Protein AF-A0A0F9T1U8-F1 (afdb_monomer)

Structure (mmCIF, N/CA/C/O backbone):
data_AF-A0A0F9T1U8-F1
#
_entry.id   AF-A0A0F9T1U8-F1
#
loop_
_atom_site.group_PDB
_atom_site.id
_atom_site.type_symbol
_atom_site.label_atom_id
_atom_site.label_alt_id
_atom_site.label_comp_id
_atom_site.label_asym_id
_atom_site.label_entity_id
_atom_site.label_seq_id
_atom_site.pdbx_PDB_ins_code
_atom_site.Cartn_x
_atom_site.Cartn_y
_atom_site.Cartn_z
_atom_site.occupancy
_atom_site.B_iso_or_equiv
_atom_site.auth_seq_id
_atom_site.auth_comp_id
_atom_site.auth_asym_id
_atom_site.auth_atom_id
_atom_site.pdbx_PDB_model_num
ATOM 1 N N . MET A 1 1 ? -9.958 12.529 24.121 1.00 63.75 1 MET A N 1
ATOM 2 C CA . MET A 1 1 ? -9.366 11.370 23.435 1.00 63.75 1 MET A CA 1
ATOM 3 C C . MET A 1 1 ? -8.565 10.572 24.439 1.00 63.75 1 MET A C 1
ATOM 5 O O . MET A 1 1 ? -7.692 11.133 25.093 1.00 63.75 1 MET A O 1
ATOM 9 N N . ASN A 1 2 ? -8.898 9.301 24.604 1.00 84.12 2 ASN A N 1
ATOM 10 C CA . ASN A 1 2 ? -8.200 8.411 25.523 1.00 84.12 2 ASN A CA 1
ATOM 11 C C . ASN A 1 2 ? -6.841 7.970 24.929 1.00 84.12 2 ASN A C 1
ATOM 13 O O . ASN A 1 2 ? -6.685 7.906 23.711 1.00 84.12 2 ASN A O 1
ATOM 17 N N . SER A 1 3 ? -5.852 7.644 25.767 1.00 86.81 3 SER A N 1
ATOM 18 C CA . SER A 1 3 ? -4.526 7.158 25.339 1.00 86.81 3 SER A CA 1
ATOM 19 C C . SER A 1 3 ? -4.619 5.942 24.405 1.00 86.81 3 SER A C 1
ATOM 21 O O . SER A 1 3 ? -3.878 5.841 23.425 1.00 86.81 3 SER A O 1
ATOM 23 N N . TYR A 1 4 ? -5.571 5.038 24.655 1.00 86.88 4 TYR A N 1
ATOM 24 C CA . TYR A 1 4 ? -5.826 3.892 23.780 1.00 86.88 4 TYR A CA 1
ATOM 25 C C . TYR A 1 4 ? -6.350 4.315 22.399 1.00 86.88 4 TYR A C 1
ATOM 27 O O . TYR A 1 4 ? -5.851 3.851 21.374 1.00 86.88 4 TYR A O 1
ATOM 35 N N . GLU A 1 5 ? -7.315 5.231 22.360 1.00 86.69 5 GLU A N 1
ATOM 36 C CA . GLU A 1 5 ? -7.897 5.745 21.115 1.00 86.69 5 GLU A CA 1
ATOM 37 C C . GLU A 1 5 ? -6.852 6.494 20.286 1.00 86.69 5 GLU A C 1
ATOM 39 O O . GLU A 1 5 ? -6.758 6.271 19.082 1.00 86.69 5 GLU A O 1
ATOM 44 N N . ALA A 1 6 ? -5.995 7.291 20.933 1.00 90.38 6 ALA A N 1
ATOM 45 C CA . ALA A 1 6 ? -4.885 7.980 20.277 1.00 90.38 6 ALA A CA 1
ATOM 46 C C . ALA A 1 6 ? -3.903 6.993 19.624 1.00 90.38 6 ALA A C 1
ATOM 48 O O . ALA A 1 6 ? -3.454 7.201 18.496 1.00 90.38 6 ALA A O 1
ATOM 49 N N . LYS A 1 7 ? -3.606 5.865 20.287 1.00 90.38 7 LYS A N 1
ATOM 50 C CA . LYS A 1 7 ? -2.784 4.791 19.704 1.00 90.38 7 LYS A CA 1
ATOM 51 C C . LYS A 1 7 ? -3.464 4.126 18.508 1.00 90.38 7 LYS A C 1
ATOM 53 O O . LYS A 1 7 ? -2.781 3.785 17.540 1.00 90.38 7 LYS A O 1
ATOM 58 N N . GLN A 1 8 ? -4.781 3.920 18.558 1.00 92.25 8 GLN A N 1
ATOM 59 C CA . GLN A 1 8 ? -5.530 3.358 17.432 1.00 92.25 8 GLN A CA 1
ATOM 60 C C . GLN A 1 8 ? -5.551 4.326 16.247 1.00 92.25 8 GLN A C 1
ATOM 62 O O . GLN A 1 8 ? -5.266 3.903 15.129 1.00 92.25 8 GLN A O 1
ATOM 67 N N . GLU A 1 9 ? -5.787 5.617 16.475 1.00 92.62 9 GLU A N 1
ATOM 68 C CA . GLU A 1 9 ? -5.729 6.621 15.409 1.00 92.62 9 GLU A CA 1
ATOM 69 C C . GLU A 1 9 ? -4.334 6.728 14.798 1.00 92.62 9 GLU A C 1
ATOM 71 O O . GLU A 1 9 ? -4.205 6.633 13.581 1.00 92.62 9 GLU A O 1
ATOM 76 N N . ALA A 1 10 ? -3.274 6.789 15.610 1.00 94.75 10 ALA A N 1
ATOM 77 C CA . ALA A 1 10 ? -1.902 6.791 15.100 1.00 94.75 10 ALA A CA 1
ATOM 78 C C . ALA A 1 10 ? -1.588 5.523 14.286 1.00 94.75 10 ALA A C 1
ATOM 80 O O . ALA A 1 10 ? -0.921 5.567 13.249 1.00 94.75 10 ALA A O 1
ATOM 81 N N . ARG A 1 11 ? -2.090 4.361 14.724 1.00 93.94 11 ARG A N 1
ATOM 82 C CA . ARG A 1 11 ? -1.944 3.101 13.986 1.00 93.94 11 ARG A CA 1
ATOM 83 C C . ARG A 1 11 ? -2.698 3.126 12.658 1.00 93.94 11 ARG A C 1
ATOM 85 O O . ARG A 1 11 ? -2.161 2.614 11.675 1.00 93.94 11 ARG A O 1
ATOM 92 N N . LYS A 1 12 ? -3.916 3.667 12.642 1.00 96.31 12 LYS A N 1
ATOM 93 C CA . LYS A 1 12 ? -4.737 3.820 11.440 1.00 96.31 12 LYS A CA 1
ATOM 94 C C . LYS A 1 12 ? -4.054 4.758 10.447 1.00 96.31 12 LYS A C 1
ATOM 96 O O . LYS A 1 12 ? -3.783 4.316 9.336 1.00 96.31 12 LYS A O 1
ATOM 101 N N . ALA A 1 13 ? -3.664 5.953 10.888 1.00 97.00 13 ALA A N 1
ATOM 102 C CA . ALA A 1 13 ? -2.975 6.949 10.073 1.00 97.00 13 ALA A CA 1
ATOM 103 C C . ALA A 1 13 ? -1.702 6.378 9.431 1.00 97.00 13 ALA A C 1
ATOM 105 O O . ALA A 1 13 ? -1.493 6.509 8.230 1.00 97.00 13 ALA A O 1
ATOM 106 N N . ARG A 1 14 ? -0.894 5.626 10.194 1.00 97.88 14 ARG A N 1
ATOM 107 C CA . ARG A 1 14 ? 0.294 4.953 9.645 1.00 97.88 14 ARG A CA 1
ATOM 108 C C . ARG A 1 14 ? -0.051 3.954 8.535 1.00 97.88 14 ARG A C 1
ATOM 110 O O . ARG A 1 14 ? 0.701 3.813 7.575 1.00 97.88 14 ARG A O 1
ATOM 117 N N . TYR A 1 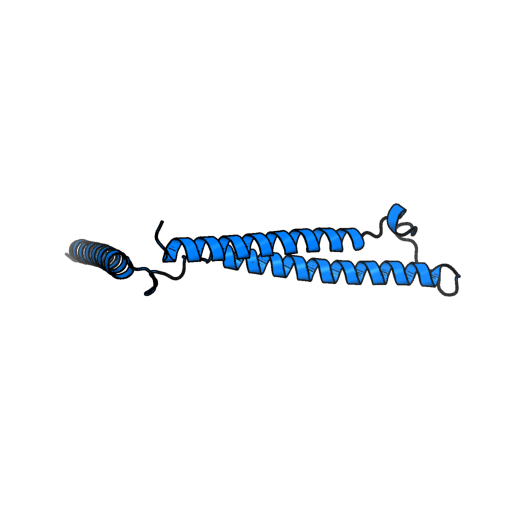15 ? -1.135 3.189 8.673 1.00 98.06 15 TYR A N 1
ATOM 118 C CA . TYR A 1 15 ? -1.549 2.266 7.613 1.00 98.06 15 TYR A CA 1
ATOM 119 C C . TYR A 1 15 ? -2.111 2.998 6.392 1.00 98.06 15 TYR A C 1
ATOM 121 O O . TYR A 1 15 ? -1.873 2.537 5.280 1.00 98.06 15 TYR A O 1
ATOM 129 N N . GLU A 1 16 ? -2.803 4.121 6.579 1.00 97.88 16 GLU A N 1
ATOM 130 C CA . GLU A 1 16 ? -3.278 4.974 5.482 1.00 97.88 16 GLU A CA 1
ATOM 131 C C . GLU A 1 16 ? -2.097 5.564 4.703 1.00 97.88 16 GLU A C 1
ATOM 133 O O . GLU A 1 16 ? -2.018 5.375 3.492 1.00 97.88 16 GLU A O 1
ATOM 138 N N . GLU A 1 17 ? -1.101 6.121 5.394 1.00 98.25 17 GLU A N 1
ATOM 139 C CA . GLU A 1 17 ? 0.131 6.625 4.774 1.00 98.25 17 GLU A CA 1
ATOM 140 C C . GLU A 1 17 ? 0.867 5.526 3.986 1.00 98.25 17 GLU A C 1
ATOM 142 O O . GLU A 1 17 ? 1.308 5.726 2.852 1.00 98.25 17 GLU A O 1
ATOM 147 N N . LEU A 1 18 ? 0.976 4.318 4.554 1.00 97.94 18 LEU A N 1
ATOM 148 C CA . LEU A 1 18 ? 1.580 3.183 3.852 1.00 97.94 18 LEU A CA 1
ATOM 149 C C . LEU A 1 18 ? 0.766 2.779 2.620 1.00 97.94 18 LEU A C 1
ATOM 151 O O . LEU A 1 18 ? 1.361 2.423 1.600 1.00 97.94 18 LEU A O 1
ATOM 155 N N . ALA A 1 19 ? -0.564 2.821 2.694 1.00 98.31 19 ALA A N 1
ATOM 156 C CA . ALA A 1 19 ? -1.423 2.533 1.555 1.00 98.31 19 ALA A CA 1
ATOM 157 C C . ALA A 1 19 ? -1.206 3.559 0.435 1.00 98.31 19 ALA A C 1
ATOM 159 O O . ALA A 1 19 ? -0.941 3.165 -0.700 1.00 98.31 19 ALA A O 1
ATOM 160 N N . GLU A 1 20 ? -1.222 4.851 0.757 1.00 98.19 20 GLU A N 1
ATOM 161 C CA . GLU A 1 20 ? -0.988 5.945 -0.192 1.00 98.19 20 GLU A CA 1
ATOM 162 C C . GLU A 1 20 ? 0.396 5.868 -0.835 1.00 98.19 20 GLU A C 1
ATOM 164 O O . GLU A 1 20 ? 0.527 5.953 -2.058 1.00 98.19 20 GLU A O 1
ATOM 169 N N . LYS A 1 21 ? 1.438 5.617 -0.036 1.00 98.38 21 LYS A N 1
ATOM 170 C CA . LYS A 1 21 ? 2.803 5.454 -0.543 1.00 98.38 21 LYS A CA 1
ATOM 171 C C . LYS A 1 21 ? 2.898 4.321 -1.565 1.00 98.38 21 LYS A C 1
ATOM 173 O O . LYS A 1 21 ? 3.522 4.493 -2.611 1.00 98.38 21 LYS A O 1
ATOM 178 N N . ASN A 1 22 ? 2.268 3.179 -1.284 1.00 98.06 22 ASN A N 1
ATOM 179 C CA . ASN A 1 22 ? 2.264 2.038 -2.202 1.00 98.06 22 ASN A CA 1
ATOM 180 C C . ASN A 1 22 ? 1.368 2.287 -3.433 1.00 98.06 22 ASN A C 1
ATOM 182 O O . ASN A 1 22 ? 1.709 1.820 -4.517 1.00 98.06 22 ASN A O 1
ATOM 186 N N . GLN A 1 23 ? 0.277 3.060 -3.318 1.00 98.31 23 GLN A N 1
ATOM 187 C CA . GLN A 1 23 ? -0.499 3.513 -4.485 1.00 98.31 23 GLN A CA 1
ATOM 188 C C . GLN A 1 23 ? 0.351 4.396 -5.405 1.00 98.31 23 GLN A C 1
ATOM 190 O O . GLN A 1 23 ? 0.393 4.184 -6.617 1.00 98.31 23 GLN A O 1
ATOM 195 N N . ALA A 1 24 ? 1.072 5.362 -4.833 1.00 98.31 24 ALA A N 1
ATOM 196 C CA . ALA A 1 24 ? 1.963 6.231 -5.592 1.00 98.31 24 ALA A CA 1
ATOM 197 C C . ALA A 1 24 ? 3.098 5.437 -6.261 1.00 98.31 24 ALA A C 1
ATOM 199 O O . ALA A 1 24 ? 3.459 5.713 -7.405 1.00 98.31 24 ALA A O 1
ATOM 200 N N . GLU A 1 25 ? 3.653 4.432 -5.578 1.00 97.94 25 GLU A N 1
ATOM 201 C CA . GLU A 1 25 ? 4.640 3.517 -6.155 1.00 97.94 25 GLU A CA 1
ATOM 202 C C . GLU A 1 25 ? 4.058 2.703 -7.317 1.00 97.94 25 GLU A C 1
ATOM 204 O O . GLU A 1 25 ? 4.674 2.650 -8.382 1.00 97.94 25 GLU A O 1
ATOM 209 N N . ALA A 1 26 ? 2.850 2.153 -7.163 1.00 98.19 26 ALA A N 1
ATOM 210 C CA . ALA A 1 26 ? 2.167 1.426 -8.228 1.00 98.19 26 ALA A CA 1
ATOM 211 C C . ALA A 1 26 ? 1.986 2.295 -9.479 1.00 98.19 26 ALA A C 1
ATOM 213 O O . ALA A 1 26 ? 2.377 1.890 -10.573 1.00 98.19 26 ALA A O 1
ATOM 214 N N . ALA A 1 27 ? 1.485 3.524 -9.313 1.00 98.00 27 ALA A N 1
ATOM 215 C CA . ALA A 1 27 ? 1.314 4.472 -10.412 1.00 98.00 27 ALA A CA 1
ATOM 216 C C . ALA A 1 27 ? 2.641 4.782 -11.130 1.00 98.00 27 ALA A C 1
ATOM 218 O O . ALA A 1 27 ? 2.698 4.797 -12.361 1.00 98.00 27 ALA A O 1
ATOM 219 N N . ARG A 1 28 ? 3.732 4.974 -10.374 1.00 97.88 28 ARG A N 1
ATOM 220 C CA . ARG A 1 28 ? 5.075 5.203 -10.936 1.00 97.88 28 ARG A CA 1
ATOM 221 C C . ARG A 1 28 ? 5.580 3.999 -11.725 1.00 97.88 28 ARG A C 1
ATOM 223 O O . ARG A 1 28 ? 6.162 4.174 -12.793 1.00 97.88 28 ARG A O 1
ATOM 230 N N . GLU A 1 29 ? 5.391 2.786 -11.215 1.00 97.88 29 GLU A N 1
ATOM 231 C CA . GLU A 1 29 ? 5.817 1.570 -11.911 1.00 97.88 29 GLU A CA 1
ATOM 232 C C . GLU A 1 29 ? 4.976 1.305 -13.164 1.00 97.88 29 GLU A C 1
ATOM 234 O O . GLU A 1 29 ? 5.541 0.982 -14.207 1.00 97.88 29 GLU A O 1
ATOM 239 N N . PHE A 1 30 ? 3.664 1.544 -13.127 1.00 97.25 30 PHE A N 1
ATOM 240 C CA . PHE A 1 30 ? 2.826 1.469 -14.327 1.00 97.25 30 PHE A CA 1
ATOM 241 C C . PHE A 1 30 ? 3.250 2.485 -15.388 1.00 97.25 30 PHE A C 1
ATOM 243 O O . PHE A 1 30 ? 3.360 2.126 -16.558 1.00 97.25 30 PHE A O 1
ATOM 250 N N . HIS A 1 31 ? 3.599 3.708 -14.985 1.00 95.75 31 HIS A N 1
ATOM 251 C CA . HIS A 1 31 ? 4.147 4.707 -15.902 1.00 95.75 31 HIS A CA 1
ATOM 252 C C . HIS A 1 31 ? 5.488 4.267 -16.518 1.00 95.75 31 HIS A C 1
ATOM 254 O O . HIS A 1 31 ? 5.726 4.461 -17.705 1.00 95.75 31 HIS A O 1
ATOM 260 N N . LYS A 1 32 ? 6.383 3.629 -15.750 1.00 94.44 32 LYS A N 1
ATOM 261 C CA . LYS A 1 32 ? 7.624 3.032 -16.299 1.00 94.44 32 LYS A CA 1
ATOM 262 C C . LYS A 1 32 ? 7.352 1.859 -17.249 1.00 94.44 32 LYS A C 1
ATOM 264 O O . LYS A 1 32 ? 8.232 1.490 -18.030 1.00 94.44 32 LYS A O 1
ATOM 269 N N . GLY A 1 33 ? 6.177 1.248 -17.126 1.00 93.31 33 GLY A N 1
ATOM 270 C CA . GLY A 1 33 ? 5.673 0.187 -17.985 1.00 93.31 33 GLY A CA 1
ATOM 271 C C . GLY A 1 33 ? 5.173 0.661 -19.347 1.00 93.31 33 GLY A C 1
ATOM 272 O O . GLY A 1 33 ? 4.846 -0.185 -20.176 1.00 93.31 33 GLY A O 1
ATOM 273 N N . ASP A 1 34 ? 5.114 1.973 -19.583 1.00 93.38 34 ASP A N 1
ATOM 274 C CA . ASP A 1 34 ? 4.595 2.526 -20.826 1.00 93.38 34 ASP A CA 1
ATOM 275 C C . ASP A 1 34 ? 5.489 2.159 -22.025 1.00 93.38 34 ASP A C 1
ATOM 277 O O . ASP A 1 34 ? 6.715 2.313 -22.007 1.00 93.38 34 ASP A O 1
ATOM 281 N N . LEU A 1 35 ? 4.848 1.625 -23.064 1.00 91.25 35 LEU A N 1
ATOM 282 C CA . LEU A 1 35 ? 5.473 1.191 -24.313 1.00 91.25 35 LEU A CA 1
ATOM 283 C C . LEU A 1 35 ? 5.066 2.042 -25.511 1.00 91.25 35 LEU A C 1
ATOM 285 O O . LEU A 1 35 ? 5.503 1.727 -26.619 1.00 91.25 35 LEU A O 1
ATOM 289 N N . ARG A 1 36 ? 4.292 3.112 -25.297 1.00 92.00 36 ARG A N 1
ATOM 290 C CA . ARG A 1 36 ? 4.012 4.124 -26.318 1.00 92.00 36 ARG A CA 1
ATOM 291 C C . ARG A 1 36 ? 5.262 4.499 -27.100 1.00 92.00 36 ARG A C 1
ATOM 293 O O . ARG A 1 36 ? 6.367 4.532 -26.548 1.00 92.00 36 ARG A O 1
ATOM 300 N N . GLU A 1 37 ? 5.084 4.743 -28.391 1.00 89.62 37 GLU A N 1
ATOM 301 C CA . GLU A 1 37 ? 6.186 4.979 -29.318 1.00 89.62 37 GLU A CA 1
ATOM 302 C C . GLU A 1 37 ? 7.050 6.164 -28.870 1.00 89.62 37 GLU A C 1
ATOM 304 O O . GLU A 1 37 ? 8.271 6.095 -28.947 1.00 89.62 37 GLU A O 1
ATOM 309 N N . GLU A 1 38 ? 6.456 7.197 -28.277 1.00 89.25 38 GLU A N 1
ATOM 310 C CA . GLU A 1 38 ? 7.168 8.362 -27.749 1.00 89.25 38 GLU A CA 1
ATOM 311 C C . GLU A 1 38 ? 8.113 8.009 -26.585 1.00 89.25 38 GLU A C 1
ATOM 313 O O . GLU A 1 38 ? 9.120 8.681 -26.366 1.00 89.25 38 GLU A O 1
ATOM 318 N N . VAL A 1 39 ? 7.815 6.937 -25.843 1.00 87.62 39 VAL A N 1
ATOM 319 C CA . VAL A 1 39 ? 8.593 6.471 -24.683 1.00 87.62 39 VAL A CA 1
ATOM 320 C C . VAL A 1 39 ? 9.592 5.386 -25.087 1.00 87.62 39 VAL A C 1
ATOM 322 O O . VAL A 1 39 ? 10.752 5.391 -24.669 1.00 87.62 39 VAL A O 1
ATOM 325 N N . SER A 1 40 ? 9.149 4.414 -25.884 1.00 87.44 40 SER A N 1
ATOM 326 C CA . SER A 1 40 ? 9.935 3.232 -26.248 1.00 87.44 40 SER A CA 1
ATOM 327 C C . SER A 1 40 ? 10.739 3.424 -27.543 1.00 87.44 40 SER A C 1
ATOM 329 O O . SER A 1 40 ? 11.813 2.825 -27.704 1.00 87.44 40 SER A O 1
ATOM 331 N N . GLY A 1 41 ? 10.262 4.292 -28.440 1.00 87.50 41 GLY A N 1
ATOM 332 C CA . GLY A 1 41 ? 10.679 4.440 -29.838 1.00 87.50 41 GLY A CA 1
ATOM 333 C C . GLY A 1 41 ? 10.360 3.225 -30.703 1.00 87.50 41 GLY A C 1
ATOM 334 O O . GLY A 1 41 ? 11.095 2.955 -31.651 1.00 87.50 41 GLY A O 1
ATOM 335 N N . ILE A 1 42 ? 9.348 2.445 -30.316 1.00 87.12 42 ILE A N 1
ATOM 336 C CA . ILE A 1 42 ? 8.891 1.248 -31.020 1.00 87.12 42 ILE A CA 1
ATOM 337 C C . ILE A 1 42 ? 7.428 1.485 -31.407 1.00 87.12 42 ILE A C 1
ATOM 339 O O . ILE A 1 42 ? 6.586 1.574 -30.510 1.00 87.12 42 ILE A O 1
ATOM 343 N N . PRO A 1 43 ? 7.114 1.570 -32.710 1.00 89.62 43 PRO A N 1
ATOM 344 C CA . PRO A 1 43 ? 5.738 1.649 -33.175 1.00 89.62 43 PRO A CA 1
ATOM 345 C C . PRO A 1 43 ? 4.911 0.450 -32.709 1.00 89.62 43 PRO A C 1
ATOM 347 O O . PRO A 1 43 ? 5.377 -0.697 -32.713 1.00 89.62 43 PRO A O 1
ATOM 350 N N . PHE A 1 44 ? 3.655 0.696 -32.345 1.00 87.00 44 PHE A N 1
ATOM 351 C CA . PHE A 1 44 ? 2.745 -0.376 -31.952 1.00 87.00 44 PHE A CA 1
ATOM 352 C C . PHE A 1 44 ? 2.538 -1.382 -33.091 1.00 87.00 44 PHE A C 1
ATOM 354 O O . PHE A 1 44 ? 2.358 -1.016 -34.249 1.00 87.00 44 PHE A O 1
ATOM 361 N N . GLY A 1 45 ? 2.563 -2.674 -32.753 1.00 86.81 45 GLY A N 1
ATOM 362 C CA . GLY A 1 45 ? 2.403 -3.762 -33.722 1.00 86.81 45 GLY A CA 1
ATOM 363 C C . GLY A 1 45 ? 3.659 -4.089 -34.537 1.00 86.81 45 GLY A C 1
ATOM 364 O O . GLY A 1 45 ? 3.634 -5.043 -35.313 1.00 86.81 45 GLY A O 1
ATOM 365 N N . GLN A 1 46 ? 4.772 -3.366 -34.352 1.00 89.75 46 GLN A N 1
ATOM 366 C CA . GLN A 1 46 ? 6.029 -3.717 -35.010 1.00 89.75 46 GLN A CA 1
ATOM 367 C C . GLN A 1 46 ? 6.551 -5.072 -34.484 1.00 89.75 46 GLN A C 1
ATOM 369 O O . GLN A 1 46 ? 6.723 -5.229 -33.273 1.00 89.75 46 GLN A O 1
ATOM 374 N N . PRO A 1 47 ? 6.861 -6.056 -35.348 1.00 92.56 47 PRO A N 1
ATOM 375 C CA . PRO A 1 47 ? 7.484 -7.300 -34.909 1.00 92.56 47 PRO A CA 1
ATOM 376 C C . PRO A 1 47 ? 8.947 -7.083 -34.492 1.00 92.56 47 PRO A C 1
ATOM 378 O O . PRO A 1 47 ? 9.637 -6.182 -34.978 1.00 92.56 47 PRO A O 1
ATOM 381 N N . ILE A 1 48 ? 9.465 -7.955 -33.621 1.00 92.75 48 ILE A N 1
ATOM 382 C CA . ILE A 1 48 ? 10.895 -7.975 -33.290 1.00 92.75 48 ILE A CA 1
ATOM 383 C C . ILE A 1 48 ? 11.669 -8.464 -34.520 1.00 92.75 48 ILE A C 1
ATOM 385 O O . ILE A 1 48 ? 11.586 -9.635 -34.891 1.00 92.75 48 ILE A O 1
ATOM 389 N N . ARG A 1 49 ? 12.452 -7.578 -35.141 1.00 93.44 49 ARG A N 1
ATOM 390 C CA . ARG A 1 49 ? 13.308 -7.927 -36.281 1.00 93.44 49 ARG A CA 1
ATOM 391 C C . ARG A 1 49 ? 14.572 -8.643 -35.798 1.00 93.44 49 ARG A C 1
ATOM 393 O O . ARG A 1 49 ? 15.554 -7.995 -35.448 1.00 93.44 49 ARG A O 1
ATOM 400 N N . VAL A 1 50 ? 14.522 -9.972 -35.760 1.00 95.75 50 VAL A N 1
ATOM 401 C CA . VAL A 1 50 ? 15.638 -10.826 -35.317 1.00 95.75 50 VAL A CA 1
ATOM 402 C C . VAL A 1 50 ? 16.860 -10.639 -36.227 1.00 95.75 50 VAL A C 1
ATOM 404 O O . VAL A 1 50 ? 16.720 -10.570 -37.446 1.00 95.75 50 VAL A O 1
ATOM 407 N N . GLY A 1 51 ? 18.049 -10.514 -35.635 1.00 9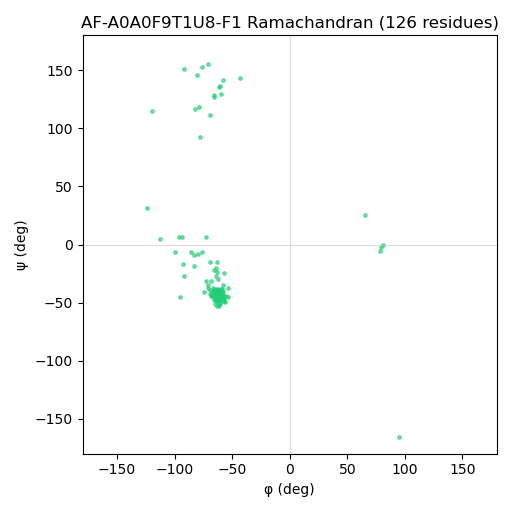3.81 51 GLY A N 1
ATOM 408 C CA . GLY A 1 51 ? 19.320 -10.266 -36.321 1.00 93.81 51 GLY A CA 1
ATOM 409 C C . GLY A 1 51 ? 19.571 -8.802 -36.702 1.00 93.81 51 GLY A C 1
ATOM 410 O O . GLY A 1 51 ? 20.616 -8.486 -37.266 1.00 93.81 51 GLY A O 1
ATOM 411 N N . HIS A 1 52 ? 18.642 -7.888 -36.408 1.00 94.69 52 HIS A N 1
ATOM 412 C CA . HIS A 1 52 ? 18.807 -6.462 -36.687 1.00 94.69 52 HIS A CA 1
ATOM 413 C C . HIS A 1 52 ? 19.412 -5.723 -35.490 1.00 94.69 52 HIS A C 1
ATOM 415 O O . HIS A 1 52 ? 19.150 -6.062 -34.338 1.00 94.69 52 HIS A O 1
ATOM 421 N N . HIS A 1 53 ? 20.146 -4.638 -35.743 1.00 93.88 53 HIS A N 1
ATOM 422 C CA . HIS A 1 53 ? 20.760 -3.824 -34.684 1.00 93.88 53 HIS A CA 1
ATOM 423 C C . HIS A 1 53 ? 19.741 -3.278 -33.656 1.00 93.88 53 HIS A C 1
ATOM 425 O O . HIS A 1 53 ? 20.092 -3.023 -32.505 1.00 93.88 53 HIS A O 1
ATOM 431 N N . SER A 1 54 ? 18.465 -3.134 -34.041 1.00 91.38 54 SER A N 1
ATOM 432 C CA . SER A 1 54 ? 17.380 -2.690 -33.152 1.00 91.38 54 SER A CA 1
ATOM 433 C C . SER A 1 54 ? 16.757 -3.801 -32.293 1.00 91.38 54 SER A C 1
ATOM 435 O O . SER A 1 54 ? 15.985 -3.493 -31.381 1.00 91.38 54 SER A O 1
ATOM 437 N N . GLU A 1 55 ? 17.092 -5.076 -32.526 1.00 94.75 55 GLU A N 1
ATOM 438 C CA . GLU A 1 55 ? 16.519 -6.220 -31.803 1.00 94.75 55 GLU A CA 1
ATOM 439 C C . GLU A 1 55 ? 16.714 -6.089 -30.288 1.00 94.75 55 GLU A C 1
ATOM 441 O O . GLU A 1 55 ? 15.760 -6.221 -29.515 1.00 94.75 55 GLU A O 1
ATOM 446 N N . GLY A 1 56 ? 17.947 -5.795 -29.861 1.00 94.50 56 GLY A N 1
ATOM 447 C CA . GLY A 1 56 ? 18.294 -5.686 -28.444 1.00 94.50 56 GLY A CA 1
ATOM 448 C C . GLY A 1 56 ? 17.488 -4.596 -27.739 1.00 94.50 56 GLY A C 1
ATOM 449 O O . GLY A 1 56 ? 16.924 -4.831 -26.669 1.00 94.50 56 GLY A O 1
ATOM 450 N N . ARG A 1 57 ? 17.354 -3.422 -28.370 1.00 92.19 57 ARG A N 1
ATOM 451 C CA . ARG A 1 57 ? 16.523 -2.323 -27.856 1.00 92.19 57 ARG A CA 1
ATOM 452 C C . ARG A 1 57 ? 15.065 -2.758 -27.709 1.00 92.19 57 ARG A C 1
ATOM 454 O O . ARG A 1 57 ? 14.474 -2.505 -26.659 1.00 92.19 57 ARG A O 1
ATOM 461 N N . HIS A 1 58 ? 14.516 -3.435 -28.718 1.00 94.56 58 HIS A N 1
ATOM 462 C CA . HIS A 1 58 ? 13.128 -3.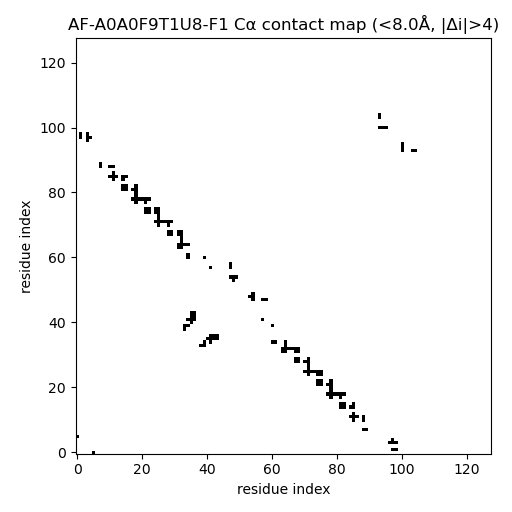890 -28.712 1.00 94.56 58 HIS A CA 1
ATOM 463 C C . HIS A 1 58 ? 12.867 -4.866 -27.556 1.00 94.56 58 HIS A C 1
ATOM 465 O O . HIS A 1 58 ? 12.002 -4.627 -26.708 1.00 94.56 58 HIS A O 1
ATOM 471 N N . ARG A 1 59 ? 13.677 -5.925 -27.442 1.00 95.38 59 ARG A N 1
ATOM 472 C CA . ARG A 1 59 ? 13.557 -6.913 -26.356 1.00 95.38 59 ARG A CA 1
ATOM 473 C C . ARG A 1 59 ? 13.700 -6.270 -24.979 1.00 95.38 59 ARG A C 1
ATOM 475 O O . ARG A 1 59 ? 12.936 -6.585 -24.067 1.00 95.38 59 ARG A O 1
ATOM 482 N N . ASN A 1 60 ? 14.647 -5.346 -24.830 1.00 94.06 60 ASN A N 1
ATOM 483 C CA . ASN A 1 60 ? 14.873 -4.649 -23.568 1.00 94.06 60 ASN A CA 1
ATOM 484 C C . ASN A 1 60 ? 13.699 -3.744 -23.181 1.00 94.06 60 ASN A C 1
ATOM 486 O O . ASN A 1 60 ? 13.361 -3.687 -21.999 1.00 94.06 60 ASN A O 1
ATOM 490 N N . ALA A 1 61 ? 13.051 -3.078 -24.141 1.00 94.31 61 ALA A N 1
ATOM 491 C CA . ALA A 1 61 ? 11.853 -2.285 -23.877 1.00 94.31 61 ALA A CA 1
ATOM 492 C C . ALA A 1 61 ? 10.710 -3.156 -23.339 1.00 94.31 61 ALA A C 1
ATOM 494 O O . ALA A 1 61 ? 10.188 -2.871 -22.262 1.00 94.31 61 ALA A O 1
ATOM 495 N N . ILE A 1 62 ? 10.410 -4.271 -24.013 1.00 93.44 62 ILE A N 1
ATOM 496 C CA . ILE A 1 62 ? 9.384 -5.230 -23.573 1.00 93.44 62 ILE A CA 1
ATOM 497 C C . ILE A 1 62 ? 9.724 -5.806 -22.193 1.00 93.44 62 ILE A C 1
ATOM 499 O O . ILE A 1 62 ? 8.859 -5.897 -21.321 1.00 93.44 62 ILE A O 1
ATOM 503 N N . LYS A 1 63 ? 10.986 -6.189 -21.959 1.00 95.81 63 LYS A N 1
ATOM 504 C CA . LYS A 1 63 ? 11.431 -6.733 -20.667 1.00 95.81 63 LYS A CA 1
ATOM 505 C C . LYS A 1 63 ? 11.280 -5.709 -19.542 1.00 95.81 63 LYS A C 1
ATOM 507 O O . LYS A 1 63 ? 10.789 -6.049 -18.466 1.00 95.81 63 LYS A O 1
ATOM 512 N N . ARG A 1 64 ? 11.685 -4.457 -19.779 1.00 95.19 64 ARG A N 1
ATOM 513 C CA . ARG A 1 64 ? 11.542 -3.360 -18.812 1.00 95.19 64 ARG A CA 1
ATOM 514 C C . ARG A 1 64 ? 10.077 -3.129 -18.468 1.00 95.19 64 ARG A C 1
ATOM 516 O O . ARG A 1 64 ? 9.757 -3.072 -17.284 1.00 95.19 64 ARG A O 1
ATOM 523 N N . ALA A 1 65 ? 9.223 -3.056 -19.488 1.00 95.62 65 ALA A N 1
ATOM 524 C CA . ALA A 1 65 ? 7.801 -2.821 -19.320 1.00 95.62 65 ALA A CA 1
ATOM 525 C C . ALA A 1 65 ? 7.127 -3.942 -18.525 1.00 95.62 65 ALA A C 1
ATOM 527 O O . ALA A 1 65 ? 6.476 -3.674 -17.522 1.00 95.62 65 ALA A O 1
ATOM 528 N N . ASN A 1 66 ? 7.385 -5.203 -18.882 1.00 96.75 66 ASN A N 1
ATOM 529 C CA . ASN A 1 66 ? 6.883 -6.360 -18.136 1.00 96.75 66 ASN A CA 1
ATOM 530 C C . ASN A 1 66 ? 7.309 -6.344 -16.663 1.00 96.75 66 ASN A C 1
ATOM 532 O O . ASN A 1 66 ? 6.496 -6.579 -15.770 1.00 96.75 66 ASN A O 1
ATOM 536 N N . ASN A 1 67 ? 8.584 -6.056 -16.393 1.00 97.81 67 ASN A N 1
ATOM 537 C CA . ASN A 1 67 ? 9.085 -6.000 -15.022 1.00 97.81 67 ASN A CA 1
ATOM 538 C C . ASN A 1 67 ? 8.458 -4.845 -14.229 1.00 97.81 67 ASN A C 1
ATOM 540 O O . ASN A 1 67 ? 8.157 -5.015 -13.052 1.00 97.81 67 ASN A O 1
ATOM 544 N N . ALA A 1 68 ? 8.261 -3.687 -14.860 1.00 97.81 68 ALA A N 1
ATOM 545 C CA . ALA A 1 68 ? 7.603 -2.545 -14.237 1.00 97.81 68 ALA A CA 1
ATOM 546 C C . ALA A 1 68 ? 6.125 -2.839 -13.943 1.00 97.81 68 ALA A C 1
ATOM 548 O O . ALA A 1 68 ? 5.676 -2.623 -12.824 1.00 97.81 68 ALA A O 1
ATOM 549 N N . MET A 1 69 ? 5.404 -3.458 -14.881 1.00 97.69 69 MET A N 1
ATOM 550 C CA . MET A 1 69 ? 4.017 -3.882 -14.670 1.00 97.69 69 MET A CA 1
ATOM 551 C C . MET A 1 69 ? 3.879 -4.857 -13.496 1.00 97.69 69 MET A C 1
ATOM 553 O O . MET A 1 69 ? 3.020 -4.661 -12.640 1.00 97.69 69 MET A O 1
ATOM 557 N N . ARG A 1 70 ? 4.760 -5.864 -13.392 1.00 98.19 70 ARG A N 1
ATOM 558 C CA . ARG A 1 70 ? 4.770 -6.794 -12.245 1.00 98.19 70 ARG A CA 1
ATOM 559 C C . ARG A 1 70 ? 4.962 -6.066 -10.916 1.00 98.19 70 ARG A C 1
ATOM 561 O O . ARG A 1 70 ? 4.172 -6.265 -9.999 1.00 98.19 70 ARG A O 1
ATOM 568 N N . ARG A 1 71 ? 5.956 -5.174 -10.832 1.00 98.25 71 ARG A N 1
ATOM 569 C CA . ARG A 1 71 ? 6.194 -4.371 -9.621 1.00 98.25 71 ARG A CA 1
ATOM 570 C C . ARG A 1 71 ? 5.016 -3.457 -9.290 1.00 98.25 71 ARG A C 1
ATOM 572 O O . ARG A 1 71 ? 4.667 -3.329 -8.122 1.00 98.25 71 ARG A O 1
ATOM 579 N N . GLY A 1 72 ? 4.375 -2.866 -10.298 1.00 98.38 72 GLY A N 1
ATOM 580 C CA . GLY A 1 72 ? 3.184 -2.040 -10.111 1.00 98.38 72 GLY A CA 1
ATOM 581 C C . GLY A 1 72 ? 2.010 -2.825 -9.520 1.00 98.38 72 GLY A C 1
ATOM 582 O O . GLY A 1 72 ? 1.380 -2.356 -8.575 1.00 98.38 72 GLY A O 1
ATOM 583 N N . ILE A 1 73 ? 1.767 -4.052 -9.997 1.00 98.25 73 ILE A N 1
ATOM 584 C CA . ILE A 1 73 ? 0.738 -4.950 -9.442 1.00 98.25 73 ILE A CA 1
ATOM 585 C C . I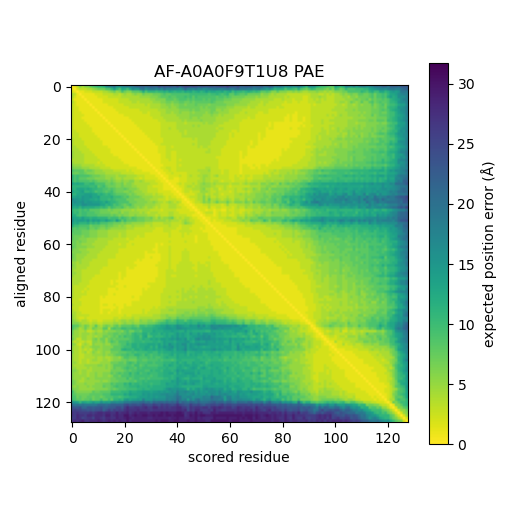LE A 1 73 ? 1.061 -5.317 -7.987 1.00 98.25 73 ILE A C 1
ATOM 587 O O . ILE A 1 73 ? 0.188 -5.259 -7.121 1.00 98.25 73 ILE A O 1
ATOM 591 N N . GLU A 1 74 ? 2.315 -5.664 -7.691 1.00 98.31 74 GLU A N 1
ATOM 592 C CA . GLU A 1 74 ? 2.748 -5.976 -6.324 1.00 98.31 74 GLU A CA 1
ATOM 593 C C . GLU A 1 74 ? 2.562 -4.783 -5.374 1.00 98.31 74 GLU A C 1
ATOM 595 O O . GLU A 1 74 ? 2.053 -4.950 -4.262 1.00 98.31 74 GLU A O 1
ATOM 600 N N . ALA A 1 75 ? 2.935 -3.576 -5.806 1.00 98.38 75 ALA A N 1
ATOM 601 C CA . ALA A 1 75 ? 2.737 -2.348 -5.040 1.00 98.38 75 ALA A CA 1
ATOM 602 C C . ALA A 1 75 ? 1.243 -2.044 -4.835 1.00 98.38 75 ALA A C 1
ATOM 604 O O . ALA A 1 75 ? 0.821 -1.752 -3.716 1.00 98.38 75 ALA A O 1
ATOM 605 N N . GLN A 1 76 ? 0.414 -2.207 -5.868 1.00 98.44 76 GLN A N 1
ATOM 606 C CA . GLN A 1 76 ? -1.035 -2.025 -5.764 1.00 98.44 76 GLN A CA 1
ATOM 607 C C . GLN A 1 76 ? -1.663 -3.016 -4.769 1.00 98.44 76 GLN A C 1
ATOM 609 O O . GLN A 1 76 ? -2.492 -2.628 -3.945 1.00 98.44 76 GLN A O 1
ATOM 614 N N . SER A 1 77 ? -1.232 -4.280 -4.787 1.00 98.25 77 SER A N 1
ATOM 615 C CA . SER A 1 77 ? -1.669 -5.294 -3.820 1.00 98.25 77 SER A CA 1
ATOM 616 C C . SER A 1 77 ? -1.286 -4.916 -2.383 1.00 98.25 77 SER A C 1
ATOM 618 O O . SER A 1 77 ? -2.128 -4.943 -1.480 1.00 98.25 77 SER A O 1
ATOM 620 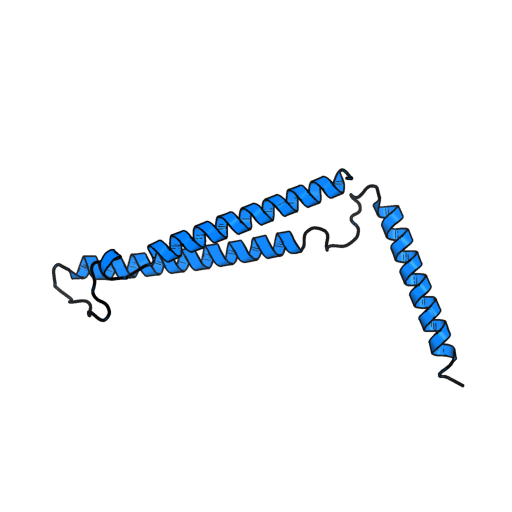N N . LYS A 1 78 ? -0.044 -4.458 -2.162 1.00 98.06 78 LYS A N 1
ATOM 621 C CA . LYS A 1 78 ? 0.405 -3.945 -0.854 1.00 98.06 78 LYS A CA 1
ATOM 622 C C . LYS A 1 78 ? -0.424 -2.749 -0.392 1.00 98.06 78 LYS A C 1
ATOM 624 O O . LYS A 1 78 ? -0.773 -2.674 0.785 1.00 98.06 78 LYS A O 1
ATOM 629 N N . ALA A 1 79 ? -0.765 -1.839 -1.299 1.00 98.25 79 ALA A N 1
ATOM 630 C CA . ALA A 1 79 ? -1.616 -0.704 -0.980 1.00 98.25 79 ALA A CA 1
ATOM 631 C C . ALA A 1 79 ? -3.010 -1.146 -0.510 1.00 98.25 79 ALA A C 1
ATOM 633 O O . ALA A 1 79 ? -3.472 -0.700 0.540 1.00 98.25 79 ALA A O 1
ATOM 634 N N . GLY A 1 80 ? -3.644 -2.074 -1.235 1.00 97.94 80 GLY A N 1
ATOM 635 C CA . GLY A 1 80 ? -4.929 -2.660 -0.845 1.00 97.94 80 GLY A CA 1
ATOM 636 C C . GLY A 1 80 ? -4.872 -3.357 0.517 1.00 97.94 80 GLY A C 1
ATOM 637 O O . GLY A 1 80 ? -5.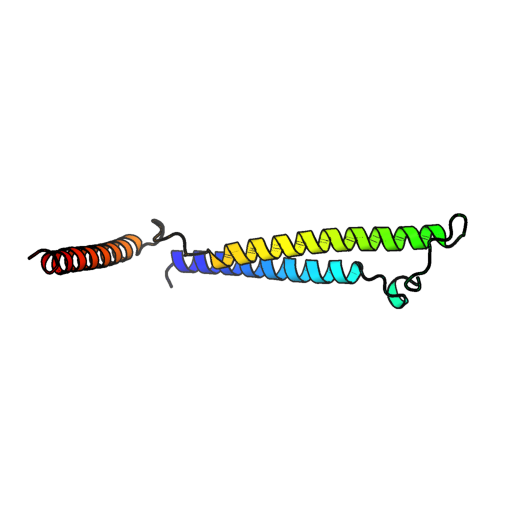757 -3.169 1.351 1.00 97.94 80 GLY A O 1
ATOM 638 N N . HIS A 1 81 ? -3.792 -4.092 0.794 1.00 97.94 81 HIS A N 1
ATOM 639 C CA . HIS A 1 81 ? -3.563 -4.730 2.094 1.00 97.94 81 HIS A CA 1
ATOM 640 C C . HIS A 1 81 ? -3.490 -3.722 3.246 1.00 97.94 81 HIS A C 1
ATOM 642 O O . HIS A 1 81 ? -4.112 -3.923 4.292 1.00 97.94 81 HIS A O 1
ATOM 648 N N . TYR A 1 82 ? -2.752 -2.624 3.077 1.00 98.06 82 TYR A N 1
ATOM 649 C CA . TYR A 1 82 ? -2.654 -1.597 4.115 1.00 98.06 82 TYR A CA 1
ATOM 650 C C . TYR A 1 82 ? -3.951 -0.803 4.281 1.00 98.06 82 TYR A C 1
ATOM 652 O O . TYR A 1 82 ? -4.350 -0.559 5.420 1.00 98.06 82 TYR A O 1
ATOM 660 N N . ALA A 1 83 ? -4.666 -0.509 3.193 1.00 97.75 83 ALA A N 1
ATOM 661 C CA . ALA A 1 83 ? -5.995 0.097 3.256 1.00 97.75 83 ALA A CA 1
ATOM 662 C C . ALA A 1 83 ? -6.984 -0.799 4.025 1.00 97.75 83 ALA A C 1
ATOM 664 O O . ALA A 1 83 ? -7.694 -0.335 4.918 1.00 97.75 83 ALA A O 1
ATOM 665 N N . ALA A 1 84 ? -6.968 -2.110 3.762 1.00 97.19 84 ALA A N 1
ATOM 666 C CA . ALA A 1 84 ? -7.773 -3.076 4.503 1.00 97.19 84 ALA A CA 1
ATOM 667 C C . ALA A 1 84 ? -7.385 -3.128 5.990 1.00 97.19 84 ALA A C 1
ATOM 669 O O . ALA A 1 84 ? -8.258 -3.216 6.855 1.00 97.19 84 ALA A O 1
ATOM 670 N N . LYS A 1 85 ? -6.091 -3.036 6.325 1.00 96.19 85 LYS A N 1
ATO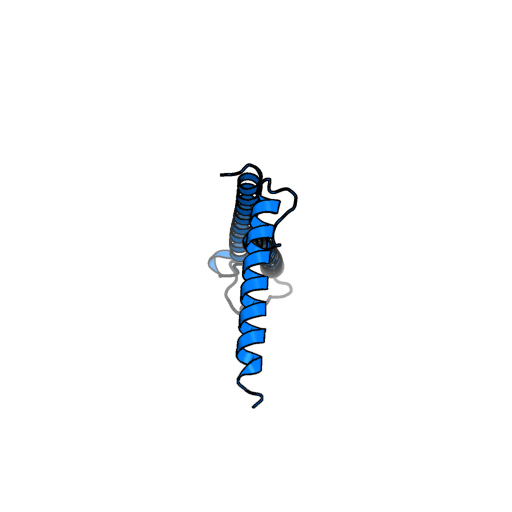M 671 C CA . LYS A 1 85 ? -5.646 -2.946 7.724 1.00 96.19 85 LYS A CA 1
ATOM 672 C C . LYS A 1 85 ? -6.145 -1.677 8.401 1.00 96.19 85 LYS A C 1
ATOM 674 O O . LYS A 1 85 ? -6.673 -1.789 9.503 1.00 96.19 85 LYS A O 1
ATOM 679 N N . ALA A 1 86 ? -6.023 -0.517 7.756 1.00 95.69 86 ALA A N 1
ATOM 680 C CA . ALA A 1 86 ? -6.531 0.755 8.268 1.00 95.69 86 ALA A CA 1
ATOM 681 C C . ALA A 1 86 ? -8.039 0.683 8.551 1.00 95.69 86 ALA A C 1
ATOM 683 O O . ALA A 1 86 ? -8.483 1.019 9.648 1.00 95.69 86 ALA A O 1
ATOM 684 N N . ALA A 1 87 ? -8.812 0.135 7.609 1.00 94.50 87 ALA A N 1
ATOM 685 C CA . ALA A 1 87 ? -10.258 -0.021 7.736 1.00 94.50 87 ALA A CA 1
ATOM 686 C C . ALA A 1 87 ? -10.687 -0.973 8.866 1.00 94.50 87 ALA A C 1
ATOM 688 O O . ALA A 1 87 ? -11.841 -0.917 9.295 1.00 94.50 87 ALA A O 1
ATOM 689 N N . ASN A 1 88 ? -9.798 -1.857 9.327 1.00 92.94 88 ASN A N 1
ATOM 690 C CA . ASN A 1 88 ? -10.063 -2.814 10.402 1.00 92.94 88 ASN A CA 1
ATOM 691 C C . ASN A 1 88 ? -9.522 -2.375 11.770 1.00 92.94 88 ASN A C 1
ATOM 693 O O . ASN A 1 88 ? -9.821 -3.022 12.778 1.00 92.94 88 ASN A O 1
ATOM 697 N N . VAL A 1 89 ? -8.766 -1.274 11.843 1.00 92.06 89 VAL A N 1
ATOM 698 C CA . VAL A 1 89 ? -8.341 -0.701 13.125 1.00 92.06 89 VAL A CA 1
ATOM 699 C C . VAL A 1 89 ? -9.580 -0.333 13.950 1.00 92.06 89 VAL A C 1
ATOM 701 O O . VAL A 1 89 ? -10.509 0.292 13.448 1.00 92.06 89 VAL A O 1
ATOM 704 N N . GLY A 1 90 ? -9.623 -0.778 15.208 1.00 84.94 90 GLY A N 1
ATOM 705 C CA . GLY A 1 90 ? -10.748 -0.531 16.119 1.00 84.94 90 GLY A CA 1
ATOM 706 C C . GLY A 1 90 ? -11.991 -1.412 15.914 1.00 84.94 90 GLY A C 1
ATOM 707 O O . GLY A 1 90 ? -12.893 -1.367 16.744 1.00 84.94 90 GLY A O 1
ATOM 708 N N . LYS A 1 91 ? -12.050 -2.265 14.878 1.00 86.44 91 LYS A N 1
ATOM 709 C CA . LYS A 1 91 ? -13.195 -3.176 14.643 1.00 86.44 91 LYS A CA 1
ATOM 710 C C . LYS A 1 91 ? -13.112 -4.509 15.395 1.00 86.44 91 LYS A C 1
ATOM 712 O O . LYS A 1 91 ? -14.071 -5.273 15.386 1.00 86.44 91 LYS A O 1
ATOM 717 N N . GLY A 1 92 ? -11.993 -4.784 16.067 1.00 83.38 92 GLY A N 1
ATOM 718 C CA . GLY A 1 92 ? -11.733 -6.042 16.784 1.00 83.38 92 GLY A CA 1
ATOM 719 C C . GLY A 1 92 ? -12.517 -6.241 18.089 1.00 83.38 92 GLY A C 1
ATOM 720 O O . GLY A 1 92 ? -12.263 -7.209 18.797 1.00 83.38 92 GLY A O 1
ATOM 721 N N . GLY A 1 93 ? -13.452 -5.348 18.421 1.00 84.94 93 GLY A N 1
ATOM 722 C CA . GLY A 1 93 ? -14.192 -5.369 19.681 1.00 84.94 93 GLY A CA 1
ATOM 723 C C . GLY A 1 93 ? -13.580 -4.465 20.752 1.00 84.94 93 GLY A C 1
ATOM 724 O O . GLY A 1 93 ? -12.767 -3.590 20.462 1.00 84.94 93 GLY A O 1
ATOM 725 N N . ILE A 1 94 ? -14.024 -4.656 21.996 1.00 86.81 94 ILE A N 1
ATOM 726 C CA . ILE A 1 94 ? -13.564 -3.869 23.144 1.00 86.81 94 ILE A CA 1
ATOM 727 C C . ILE A 1 94 ? -12.247 -4.482 23.626 1.00 86.81 94 ILE A C 1
ATOM 729 O O . ILE A 1 94 ? -12.226 -5.643 24.032 1.00 86.81 94 ILE A O 1
ATOM 733 N N . SER A 1 95 ? -11.158 -3.719 23.539 1.00 86.44 95 SER A N 1
ATOM 734 C CA . SER A 1 95 ? -9.832 -4.158 23.987 1.00 86.44 95 SER A CA 1
ATOM 735 C C . SER A 1 95 ? -9.686 -4.000 25.494 1.00 86.44 95 SER A C 1
ATOM 737 O O . SER A 1 95 ? -10.178 -3.023 26.046 1.00 86.44 95 SER A O 1
ATOM 739 N N . SER A 1 96 ? -8.950 -4.902 26.143 1.00 84.31 96 SER A N 1
ATOM 740 C CA . SER A 1 96 ? -8.567 -4.782 27.556 1.00 84.31 96 SER A CA 1
ATOM 741 C C . SER A 1 96 ? -7.669 -3.577 27.846 1.00 84.31 96 SER A C 1
ATOM 743 O O . SER A 1 96 ? -7.634 -3.109 28.977 1.00 84.31 96 SER A O 1
ATOM 745 N N . ASP A 1 97 ? -6.955 -3.076 26.835 1.00 84.38 97 ASP A N 1
ATOM 746 C CA . ASP A 1 97 ? -6.039 -1.934 26.964 1.00 84.38 97 ASP A CA 1
ATOM 747 C C . ASP A 1 97 ? -6.764 -0.578 26.962 1.00 84.38 97 ASP A C 1
ATOM 749 O O . ASP A 1 97 ? -6.139 0.465 27.170 1.00 84.38 97 ASP A O 1
ATOM 753 N N . ASP A 1 98 ? -8.068 -0.572 26.675 1.00 85.94 98 ASP A N 1
ATOM 754 C CA . ASP A 1 98 ? -8.902 0.614 26.807 1.00 85.94 98 ASP A CA 1
ATOM 755 C C . ASP A 1 98 ? -9.253 0.810 28.292 1.00 85.94 98 ASP A C 1
ATOM 757 O O . ASP A 1 98 ? -9.913 -0.053 28.872 1.00 85.94 98 ASP A O 1
ATOM 761 N N . PRO A 1 99 ? -8.873 1.921 28.947 1.00 86.56 99 PRO A N 1
ATOM 762 C CA . PRO A 1 99 ? -9.245 2.139 30.344 1.00 86.56 99 PRO A CA 1
ATOM 763 C C . PRO A 1 99 ? -10.766 2.257 30.551 1.00 86.56 99 PRO A C 1
ATOM 765 O O . PRO A 1 99 ? -11.244 2.091 31.669 1.00 86.56 99 PRO A O 1
ATOM 768 N N . GLU A 1 100 ? -11.548 2.459 29.486 1.00 86.81 100 GLU A N 1
ATOM 769 C CA . GLU A 1 100 ? -13.014 2.420 29.519 1.00 86.81 100 GLU A CA 1
ATOM 770 C C . GLU A 1 100 ? -13.594 1.037 29.167 1.00 86.81 100 GLU A C 1
ATOM 772 O O . GLU A 1 100 ? -14.815 0.886 29.062 1.00 86.81 100 GLU A O 1
ATOM 777 N N . ALA A 1 101 ? -12.760 0.004 28.995 1.00 88.75 101 ALA A N 1
ATOM 778 C CA . ALA A 1 101 ? -13.183 -1.323 28.545 1.00 88.75 101 ALA A CA 1
ATOM 779 C C . ALA A 1 101 ? -14.314 -1.905 29.395 1.00 88.75 101 ALA A C 1
ATOM 781 O O . ALA A 1 101 ? -15.300 -2.408 28.860 1.00 88.75 101 ALA A O 1
ATOM 782 N N . VAL A 1 102 ? -14.199 -1.806 30.723 1.00 89.75 102 VAL A N 1
ATOM 783 C CA . VAL A 1 102 ? -15.199 -2.335 31.664 1.00 89.75 102 VAL A CA 1
ATOM 784 C C . VAL A 1 102 ? -16.545 -1.630 31.493 1.00 89.75 102 VAL A C 1
ATOM 786 O O . VAL A 1 102 ? -17.584 -2.290 31.504 1.00 89.75 102 VAL A O 1
ATOM 789 N N . VAL A 1 103 ? -16.539 -0.309 31.297 1.00 91.00 103 VAL A N 1
ATOM 790 C CA . VAL A 1 103 ? -17.760 0.481 31.076 1.00 91.00 103 VAL A CA 1
ATOM 791 C C . VAL A 1 103 ? -18.411 0.065 29.758 1.00 91.00 103 VAL A C 1
ATOM 793 O O . VAL A 1 103 ? -19.571 -0.347 29.745 1.00 91.00 103 VAL A O 1
ATOM 796 N N . LYS A 1 104 ? -17.631 0.038 28.671 1.00 89.12 104 LYS A N 1
ATOM 797 C CA . LYS A 1 104 ? -18.092 -0.369 27.333 1.00 89.12 104 LYS A CA 1
ATOM 798 C C . LYS A 1 104 ? -18.635 -1.805 27.322 1.00 89.12 104 LYS A C 1
ATOM 800 O O . LYS A 1 104 ? -19.632 -2.089 26.656 1.00 89.12 104 LYS A O 1
ATOM 805 N N . LEU A 1 105 ? -18.013 -2.721 28.070 1.00 92.38 105 LEU A N 1
ATOM 806 C CA . LEU A 1 105 ? -18.462 -4.113 28.191 1.00 92.38 105 LEU A CA 1
ATOM 807 C C . LEU A 1 105 ? -19.782 -4.223 28.953 1.00 92.38 105 LEU A C 1
ATOM 809 O O . LEU A 1 105 ? -20.672 -4.939 28.495 1.00 92.38 105 LEU A O 1
ATOM 813 N N . ARG A 1 106 ? -19.938 -3.501 30.068 1.00 93.06 106 ARG A N 1
ATOM 814 C CA . ARG A 1 106 ? -21.191 -3.478 30.841 1.00 93.06 106 ARG A CA 1
ATOM 815 C C . ARG A 1 106 ? -22.352 -2.927 30.021 1.00 93.06 106 ARG A C 1
ATOM 817 O O . ARG A 1 106 ? -23.419 -3.529 30.001 1.00 93.06 106 ARG A O 1
ATOM 824 N N . GLU A 1 107 ? -22.139 -1.841 29.283 1.00 93.56 107 GLU A N 1
ATOM 825 C CA . GLU A 1 107 ? -23.160 -1.297 28.382 1.00 93.56 107 GLU A CA 1
ATOM 826 C C . GLU A 1 107 ? -23.542 -2.280 27.272 1.00 93.56 107 GLU A C 1
ATOM 828 O O . GLU A 1 107 ? -24.718 -2.426 26.929 1.00 93.56 107 GLU A O 1
ATOM 833 N N . LYS A 1 108 ? -22.550 -2.967 26.692 1.00 91.75 108 LYS A N 1
ATOM 834 C CA . LYS A 1 108 ? -22.791 -3.988 25.670 1.00 91.75 108 LYS A CA 1
ATOM 835 C C . LYS A 1 108 ? -23.578 -5.167 26.242 1.00 91.75 108 LYS A C 1
ATOM 837 O O . LYS A 1 108 ? -24.497 -5.639 25.577 1.00 91.75 108 LYS A O 1
ATOM 842 N N . LEU A 1 109 ? -23.243 -5.609 27.453 1.00 94.06 109 LEU A N 1
ATOM 843 C CA . LEU A 1 109 ? -23.957 -6.668 28.160 1.00 94.06 109 LEU A CA 1
ATOM 844 C C . LEU A 1 109 ? -25.417 -6.271 28.402 1.00 94.06 109 LEU A C 1
ATOM 846 O O . LEU A 1 109 ? -26.307 -6.981 27.947 1.00 94.06 109 LEU A O 1
ATOM 850 N N . ALA A 1 110 ? -25.662 -5.089 28.970 1.00 95.19 110 ALA A N 1
ATOM 851 C CA . ALA A 1 110 ? -27.014 -4.592 29.226 1.00 95.19 110 ALA A CA 1
ATOM 852 C C . ALA A 1 110 ? -27.865 -4.509 27.942 1.00 95.19 110 ALA A C 1
ATOM 854 O O . ALA A 1 110 ? -29.038 -4.882 27.928 1.00 95.19 110 ALA A O 1
ATOM 855 N N . LYS A 1 111 ? -27.274 -4.073 26.818 1.00 93.56 111 LYS A N 1
ATOM 856 C CA . LYS A 1 111 ? -27.953 -4.063 25.507 1.00 93.56 111 LYS A CA 1
ATOM 857 C C . LYS A 1 111 ? -28.311 -5.473 25.027 1.00 93.56 111 LYS A C 1
ATOM 859 O O . LYS A 1 111 ? -29.384 -5.662 24.450 1.00 93.56 111 LYS A O 1
ATOM 864 N N . LEU A 1 112 ? -27.421 -6.447 25.226 1.00 93.88 112 LEU A N 1
ATOM 865 C CA . LEU A 1 112 ? -27.654 -7.842 24.846 1.00 93.88 112 LEU A CA 1
ATOM 866 C C . LEU A 1 112 ? -28.722 -8.497 25.728 1.00 93.88 112 LEU A C 1
ATOM 868 O O . LEU A 1 112 ? -29.615 -9.145 25.188 1.00 93.88 112 LEU A O 1
ATOM 872 N N . GLU A 1 113 ? -28.691 -8.264 27.037 1.00 94.56 113 GLU A N 1
ATOM 873 C CA . GLU A 1 113 ? -29.714 -8.726 27.983 1.00 94.56 113 GLU A CA 1
ATOM 874 C C . GLU A 1 113 ? -31.090 -8.142 27.631 1.00 94.56 113 GLU A C 1
ATOM 876 O O . GLU A 1 113 ? -32.057 -8.881 27.455 1.00 94.56 113 GLU A O 1
ATOM 881 N N . ALA A 1 114 ? -31.177 -6.833 27.374 1.00 93.12 114 ALA A N 1
ATOM 882 C CA . ALA A 1 114 ? -32.425 -6.192 26.954 1.00 93.12 114 ALA A CA 1
ATOM 883 C C . ALA A 1 114 ? -32.955 -6.713 25.605 1.00 93.12 114 ALA A C 1
ATOM 885 O O . ALA A 1 114 ? -34.161 -6.679 25.347 1.00 93.12 114 ALA A O 1
ATOM 886 N N . ARG A 1 115 ? -32.070 -7.161 24.705 1.00 92.38 115 ARG A N 1
ATOM 887 C CA . ARG A 1 115 ? -32.465 -7.821 23.452 1.00 92.38 115 ARG A CA 1
ATOM 888 C C . ARG A 1 115 ? -32.962 -9.241 23.714 1.00 92.38 115 ARG A C 1
ATOM 890 O O . ARG A 1 115 ? -33.944 -9.654 23.101 1.00 92.38 115 ARG A O 1
ATOM 897 N N . GLN A 1 116 ? -32.295 -9.973 24.601 1.00 92.50 116 GLN A N 1
ATOM 898 C CA . GLN A 1 116 ? -32.683 -11.324 24.986 1.00 92.50 116 GLN A CA 1
ATOM 899 C C . GLN A 1 116 ? -34.074 -11.336 25.630 1.00 92.50 116 GLN A C 1
ATOM 901 O O . GLN A 1 116 ? -34.915 -12.132 25.221 1.00 92.50 116 GLN A O 1
ATOM 906 N N . GLU A 1 117 ? -34.347 -10.430 26.568 1.00 91.81 117 GLU A N 1
ATOM 907 C CA . GLU A 1 117 ? -35.657 -10.340 27.224 1.00 91.81 117 GLU A CA 1
ATOM 908 C C . GLU A 1 117 ? -36.779 -9.982 26.240 1.00 91.81 117 GLU A C 1
ATOM 910 O O . GLU A 1 117 ? -37.836 -10.609 26.258 1.00 91.81 117 GLU A O 1
ATOM 915 N N . ARG A 1 118 ? -36.530 -9.073 25.287 1.00 89.31 118 ARG A N 1
ATOM 916 C CA . ARG A 1 118 ? -37.486 -8.776 24.203 1.00 89.31 118 ARG A CA 1
ATOM 917 C C . ARG A 1 118 ? -37.813 -10.001 23.345 1.00 89.31 118 ARG A C 1
ATOM 919 O O . ARG A 1 118 ? -38.971 -10.215 23.004 1.00 89.31 118 ARG A O 1
ATOM 926 N N . MET A 1 119 ? -36.809 -10.813 23.013 1.00 88.81 119 MET A N 1
ATOM 927 C CA . MET A 1 119 ? -37.008 -12.044 22.235 1.00 88.81 119 MET A CA 1
ATOM 928 C C . MET A 1 119 ? -37.796 -13.095 23.027 1.00 88.81 119 MET A C 1
ATOM 930 O O . MET A 1 119 ? -38.684 -13.734 22.468 1.00 88.81 119 MET A O 1
ATOM 934 N N . LYS A 1 120 ? -37.512 -13.252 24.328 1.00 87.88 120 LYS A N 1
ATOM 935 C CA . LYS A 1 120 ? -38.273 -14.150 25.213 1.00 87.88 120 LYS A CA 1
ATOM 936 C C . LYS A 1 120 ? -39.734 -13.714 25.348 1.00 87.88 120 LYS A C 1
ATOM 938 O O . LYS A 1 120 ? -40.614 -14.568 25.333 1.00 87.88 120 LYS A O 1
ATOM 943 N N . ALA A 1 121 ? -39.991 -12.410 25.461 1.00 80.25 121 ALA A N 1
ATOM 944 C CA . ALA A 1 121 ? -41.343 -11.865 25.557 1.00 80.25 121 ALA A CA 1
ATOM 945 C C . ALA A 1 121 ? -42.144 -12.084 24.260 1.00 80.25 121 ALA A C 1
ATOM 947 O O . ALA A 1 121 ? -43.245 -12.619 24.317 1.00 80.25 121 ALA A O 1
ATOM 948 N N . GLY A 1 122 ? -41.566 -11.775 23.092 1.00 68.81 122 GLY A N 1
ATOM 949 C CA . GLY A 1 122 ? -42.236 -11.967 21.797 1.00 68.81 122 GLY A CA 1
ATOM 950 C C . GLY A 1 122 ? -42.453 -13.437 21.410 1.00 68.81 122 GLY A C 1
ATOM 951 O O . GLY A 1 122 ? -43.459 -13.775 20.798 1.00 68.81 122 GLY A O 1
ATOM 952 N N . GLY A 1 123 ? -41.558 -14.345 21.816 1.00 58.62 123 GLY A N 1
ATOM 953 C CA . GLY A 1 123 ? -41.742 -15.790 21.616 1.00 58.62 123 GLY A CA 1
ATOM 954 C C . GLY A 1 123 ? -42.867 -16.402 22.461 1.00 58.62 123 GLY A C 1
ATOM 955 O O . GLY A 1 123 ? -43.302 -17.514 22.177 1.00 58.62 123 GLY A O 1
ATOM 956 N N . ARG A 1 124 ? -43.354 -15.686 23.483 1.00 51.25 124 ARG A N 1
ATOM 957 C CA . ARG A 1 124 ? -44.449 -16.130 24.355 1.00 51.25 124 ARG A CA 1
ATOM 958 C C . ARG A 1 124 ? -45.8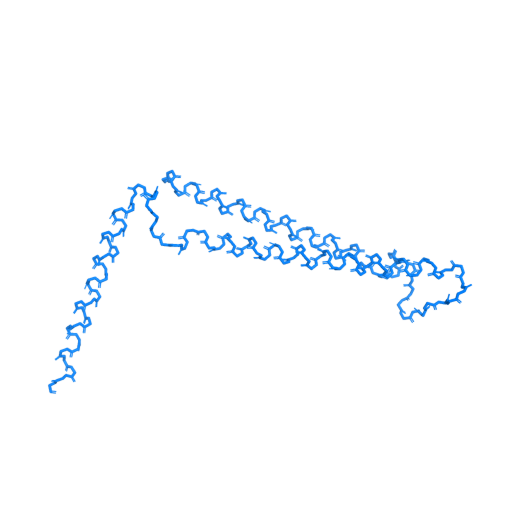36 -15.859 23.757 1.00 51.25 124 ARG A C 1
ATOM 960 O O . ARG A 1 124 ? -46.792 -16.492 24.183 1.00 51.25 124 ARG A O 1
ATOM 967 N N . GLU A 1 125 ? -45.940 -14.964 22.771 1.00 48.62 125 GLU A N 1
ATOM 968 C CA . GLU A 1 125 ? -47.212 -14.556 22.146 1.00 48.62 125 GLU A CA 1
ATOM 969 C C . GLU A 1 125 ? -47.576 -15.375 20.891 1.00 48.62 125 GLU A C 1
ATOM 971 O O . GLU A 1 125 ? -48.732 -15.394 20.490 1.00 48.62 125 GLU A O 1
ATOM 976 N N . VAL A 1 126 ? -46.624 -16.100 20.287 1.00 47.06 126 VAL A N 1
ATOM 977 C CA . VAL A 1 126 ? -46.838 -16.908 19.059 1.00 47.06 126 VAL A CA 1
ATOM 978 C C . VAL A 1 126 ? -47.130 -18.392 19.376 1.00 47.06 126 VAL A C 1
ATOM 980 O O . VAL A 1 126 ? -47.204 -19.227 18.481 1.00 47.06 126 VAL A O 1
ATOM 983 N N . GLY A 1 127 ? -47.281 -18.742 20.657 1.00 48.09 127 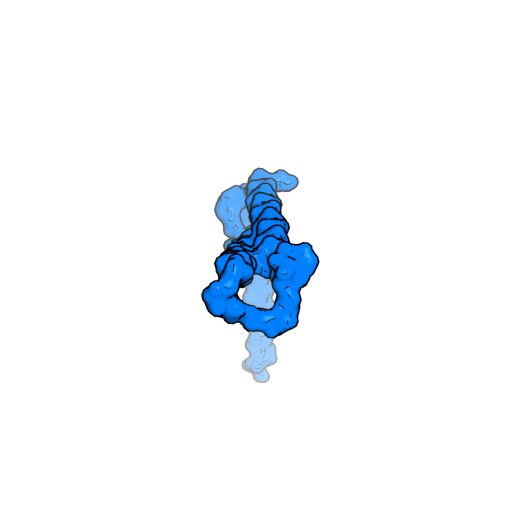GLY A N 1
ATOM 984 C CA . GLY A 1 127 ? -47.452 -20.119 21.139 1.00 48.09 127 GLY A CA 1
ATOM 985 C C . GLY A 1 127 ? -48.713 -20.363 21.975 1.00 48.09 127 GLY A C 1
ATOM 986 O O . GLY A 1 127 ? -48.649 -21.189 22.885 1.00 48.09 127 GLY A O 1
ATOM 987 N N . ALA A 1 128 ? -49.807 -19.641 21.712 1.00 36.22 128 ALA A N 1
ATOM 988 C CA . ALA A 1 128 ? -51.120 -19.848 22.334 1.00 36.22 128 ALA A CA 1
ATOM 989 C C . ALA A 1 128 ? -52.188 -20.165 21.281 1.00 36.22 128 ALA A C 1
ATOM 991 O O . ALA A 1 128 ? -52.144 -19.533 20.201 1.00 36.22 128 ALA A O 1
#

Secondary structure (DSSP, 8-state):
--HHHHHHHHHHHHHHHHHHHHHHHHHHHHHHT---HHHHS--TT----TTSTTHHHHHHHHHHHHHHHHHHHHHHHHHHHHHHHHHHTT-S---TTSTTHHHHHHHHHHHHHHHHHHHHHHTTTS--

Mean predicted aligned error: 7.2 Å

Solvent-accessible surface area (backbone atoms only — not comparable to full-atom values): 6992 Å² total; per-residue (Å²): 134,53,75,50,56,52,52,47,48,55,52,24,52,53,24,43,53,51,12,52,54,23,41,54,49,13,54,52,24,42,60,61,25,54,57,53,40,93,74,57,74,43,62,86,89,64,74,82,50,80,94,42,92,61,28,64,59,52,56,50,48,56,52,49,19,53,54,23,40,53,50,13,51,53,27,40,50,51,12,52,52,26,41,53,50,27,75,46,55,82,69,88,59,85,48,86,78,34,94,56,29,68,60,57,49,52,54,51,48,53,54,50,50,58,49,50,53,51,52,56,56,58,61,61,70,78,74,120

InterPro domains:
  IPR021944 Protein of unknown function DUF3560 [PF12083] (4-122)

Foldseek 3Di:
DFPVVVVLVVLLVVLLVLLVVLLVLLVVLQVQLDPPCVNLVDDPPDDQPPPDPCNVSVVVNNVRNVVSNVSSVVSNVSSVVSNVVSVCRPVPPQDPPGPCSVVRVVVVVVVVVVVVVVVVVVVVVVPD

pLDDT: mean 90.64, std 10.96, range [36.22, 98.44]

Organism: NCBI:txid412755

Sequence (128 aa):
MNSYEAKQEARKARYEELAEKNQAEAAREFHKGDLREEVSGIPFGQPIRVGHHSEGRHRNAIKRANNAMRRGIEAQSKAGHYAAKAANVGKGGISSDDPEAVVKLREKLAKLEARQERMKAGGREVGA

Radius of gyration: 28.17 Å; Cα contacts (8 Å, |Δi|>4): 96; chains: 1; bounding box: 72×32×68 Å

Nearest PDB structures (foldseek):
  6jx6-assembly1_A  TM=3.980E-01  e=5.746E+00  Homo sapiens